Protein AF-A0A7W8PK25-F1 (afdb_monomer_lite)

Secondary structure (DSSP, 8-state):
--THHHHHHTT--EEEEEEEEEETTEEEEEEEEEEE-TT--EEETT-SEEEEEEEEEEEEETTEEEEEEEEEEEEES-TTSPP--GGGGTTTTSGGGGS-SS--

Sequence (104 aa):
MSNWIAQLFRHLTAGVYVIGVADGERRNAFTASWRTDVTGAPLPLDALAHFDCRVTGDIEAGDHRLIVGRVVDGALAGADGDPLIYAQTGNLDMSEDLYPETFS

Foldseek 3Di:
DDCVVVVVVLPFQWDKDWAWDDDPPDIDTDIFTWGDDDVSDTDGLPDQKDFDWDWDDWADDDVDIDTDTDGPDMDGNNPPDDDDDPCNVQCPPDCVVVDDPDDD

Radius of gyration: 17.45 Å; chains: 1; bounding box: 35×44×42 Å

Structure (mmCIF, N/CA/C/O backbone):
data_AF-A0A7W8PK25-F1
#
_entry.id   AF-A0A7W8PK25-F1
#
loop_
_atom_site.group_PDB
_atom_site.id
_atom_site.type_symbol
_atom_site.label_atom_id
_atom_site.label_alt_id
_atom_site.label_comp_id
_atom_site.label_asym_id
_atom_site.label_entity_id
_atom_site.label_seq_id
_atom_site.pdbx_PDB_ins_code
_atom_site.Cartn_x
_atom_site.Cartn_y
_atom_site.Cartn_z
_atom_site.occupancy
_atom_site.B_iso_or_equiv
_atom_site.auth_seq_id
_atom_site.auth_comp_id
_atom_site.auth_asym_id
_atom_site.auth_atom_id
_atom_site.pdbx_PDB_model_num
ATOM 1 N N . MET A 1 1 ? -13.185 27.648 -12.643 1.00 48.59 1 MET A N 1
ATOM 2 C CA . MET A 1 1 ? -11.774 27.372 -12.998 1.00 48.59 1 MET A CA 1
ATOM 3 C C . MET A 1 1 ? -11.667 25.918 -13.407 1.00 48.59 1 MET A C 1
ATOM 5 O O . MET A 1 1 ? -12.193 25.056 -12.722 1.00 48.59 1 MET A O 1
ATOM 9 N N . SER A 1 2 ?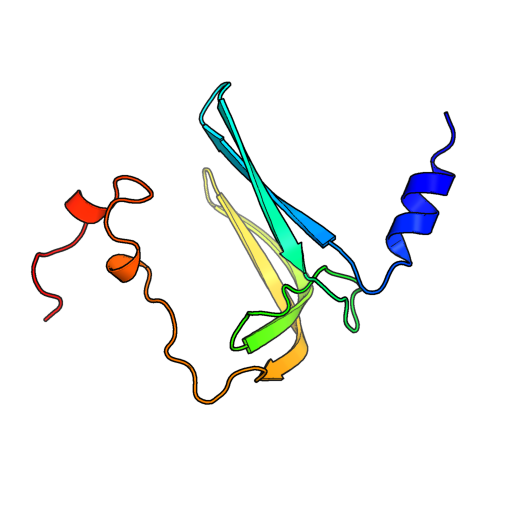 -11.159 25.684 -14.606 1.00 57.78 2 SER A N 1
ATOM 10 C CA . SER A 1 2 ? -11.453 24.522 -15.438 1.00 57.78 2 SER A CA 1
ATOM 11 C C . SER A 1 2 ? -10.794 23.222 -14.970 1.00 57.78 2 SER A C 1
ATOM 13 O O . SER A 1 2 ? -9.577 23.143 -14.833 1.00 57.78 2 SER A O 1
ATOM 15 N N . ASN A 1 3 ? -11.621 22.184 -14.838 1.00 72.12 3 ASN A N 1
ATOM 16 C CA . ASN A 1 3 ? -11.272 20.815 -14.448 1.00 72.12 3 ASN A CA 1
ATOM 17 C C . ASN A 1 3 ? -10.187 20.168 -15.342 1.00 72.12 3 ASN A C 1
ATOM 19 O O . ASN A 1 3 ? -9.622 19.153 -14.955 1.00 72.12 3 ASN A O 1
ATOM 23 N N . TRP A 1 4 ? -9.856 20.743 -16.512 1.00 82.12 4 TRP A N 1
ATOM 24 C CA . TRP A 1 4 ? -8.906 20.169 -17.481 1.00 82.12 4 TRP A CA 1
ATOM 25 C C . TRP A 1 4 ? -7.509 19.931 -16.902 1.00 82.12 4 TRP A C 1
ATOM 27 O O . TRP A 1 4 ? -6.888 18.938 -17.257 1.00 82.12 4 TRP A O 1
ATOM 37 N N . ILE A 1 5 ? -7.041 20.775 -15.975 1.00 77.56 5 ILE A N 1
ATOM 38 C CA . ILE A 1 5 ? -5.746 20.579 -15.309 1.00 77.56 5 ILE A CA 1
ATOM 39 C C . ILE A 1 5 ? -5.772 19.267 -14.515 1.00 77.56 5 ILE A C 1
ATOM 41 O O . ILE A 1 5 ? -4.901 18.421 -14.686 1.00 77.56 5 ILE A O 1
ATOM 45 N N . ALA A 1 6 ? -6.825 19.032 -13.727 1.00 73.56 6 ALA A N 1
ATOM 46 C CA . ALA A 1 6 ? -7.002 17.769 -13.013 1.00 73.56 6 ALA A CA 1
ATOM 47 C C . ALA A 1 6 ? -7.190 16.580 -13.973 1.00 73.56 6 ALA A C 1
ATOM 49 O O . ALA A 1 6 ? -6.758 15.475 -13.661 1.00 73.56 6 ALA A O 1
ATOM 50 N N . GLN A 1 7 ? -7.803 16.778 -15.148 1.00 75.75 7 GLN A N 1
ATOM 51 C CA . GLN A 1 7 ? -7.895 15.725 -16.170 1.00 75.75 7 GLN A CA 1
ATOM 52 C C . GLN A 1 7 ? -6.537 15.389 -16.795 1.00 75.75 7 GLN A C 1
ATOM 54 O O . GLN A 1 7 ? -6.256 14.215 -17.019 1.00 75.75 7 GLN A O 1
ATOM 59 N N . LEU A 1 8 ? -5.690 16.391 -17.033 1.00 79.69 8 LEU A N 1
ATOM 60 C CA . LEU A 1 8 ? -4.327 16.218 -17.530 1.00 79.69 8 LEU A CA 1
ATOM 61 C C . LEU A 1 8 ? -3.482 15.426 -16.524 1.00 79.69 8 LEU A C 1
ATOM 63 O O . LEU A 1 8 ? -2.845 14.447 -16.899 1.00 79.69 8 LEU A O 1
ATOM 67 N N . PHE A 1 9 ? -3.547 15.784 -15.237 1.00 74.06 9 PHE A N 1
ATOM 68 C CA . PHE A 1 9 ? -2.809 15.085 -14.182 1.00 74.06 9 PHE A CA 1
ATOM 69 C C . PHE A 1 9 ? -3.205 13.607 -14.027 1.00 74.06 9 PHE A C 1
ATOM 71 O O . PHE A 1 9 ? -2.360 12.806 -13.645 1.00 74.06 9 PHE A O 1
ATOM 78 N N . ARG A 1 10 ? -4.431 13.207 -14.404 1.00 73.12 10 ARG A N 1
ATOM 79 C CA . ARG A 1 10 ? -4.841 11.785 -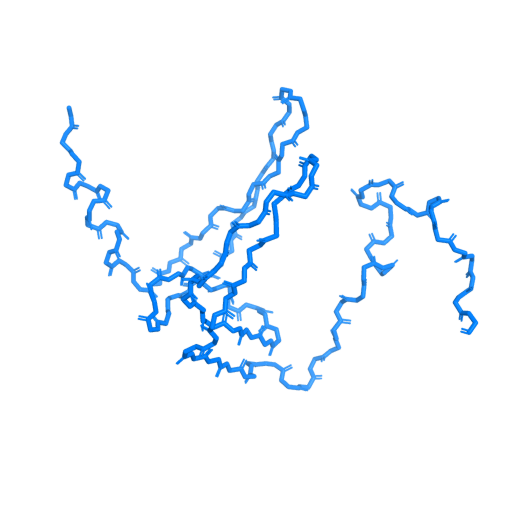14.432 1.00 73.12 10 ARG A CA 1
ATOM 80 C C . ARG A 1 10 ? -4.156 10.944 -15.515 1.00 73.12 10 ARG A C 1
ATOM 82 O O . ARG A 1 10 ? -4.304 9.730 -15.494 1.00 73.12 10 ARG A O 1
ATOM 89 N N . HIS A 1 11 ? -3.455 11.569 -16.459 1.00 81.38 11 HIS A N 1
ATOM 90 C CA . HIS A 1 11 ? -2.691 10.872 -17.498 1.00 81.38 11 HIS A CA 1
ATOM 91 C C . HIS A 1 11 ? -1.189 10.829 -17.194 1.00 81.38 11 HIS A C 1
AT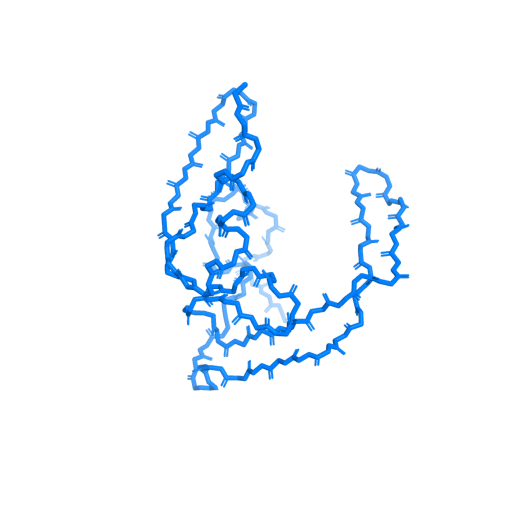OM 93 O O . HIS A 1 11 ? -0.432 10.260 -17.979 1.00 81.38 11 HIS A O 1
ATOM 99 N N . LEU A 1 12 ? -0.734 11.427 -16.084 1.00 86.00 12 LEU A N 1
ATOM 100 C CA . LEU A 1 12 ? 0.641 11.229 -15.642 1.00 86.00 12 LEU A CA 1
ATOM 101 C C . LEU A 1 12 ? 0.791 9.803 -15.128 1.00 86.00 12 LEU A C 1
ATOM 103 O O . LEU A 1 12 ? 0.104 9.396 -14.196 1.00 86.00 12 LEU A O 1
ATOM 107 N N . THR A 1 13 ? 1.711 9.065 -15.736 1.00 91.62 13 THR A N 1
ATOM 108 C CA . THR A 1 13 ? 1.997 7.673 -15.380 1.00 91.62 13 THR A CA 1
ATOM 109 C C . THR A 1 13 ? 3.147 7.542 -14.387 1.00 91.62 13 THR A C 1
ATOM 111 O O . THR A 1 13 ? 3.493 6.428 -14.009 1.00 91.62 13 THR A O 1
ATOM 114 N N . ALA A 1 14 ? 3.780 8.653 -14.002 1.00 92.88 14 ALA A N 1
ATOM 115 C CA . ALA A 1 14 ? 4.833 8.716 -12.997 1.00 92.88 14 ALA A CA 1
ATOM 116 C C . ALA A 1 14 ? 5.014 10.140 -12.460 1.00 92.88 14 ALA A C 1
ATOM 118 O O . ALA A 1 14 ? 4.631 11.117 -13.110 1.00 92.88 14 ALA A O 1
ATOM 119 N N . GLY A 1 15 ? 5.639 10.258 -11.290 1.00 92.19 15 GLY A N 1
ATOM 120 C CA . GLY A 1 15 ? 6.025 11.543 -10.720 1.00 92.19 15 GLY A CA 1
ATOM 121 C C . GLY A 1 15 ? 6.265 11.476 -9.220 1.00 92.19 15 GLY A C 1
ATOM 122 O O . GLY A 1 15 ? 6.782 10.489 -8.698 1.00 92.19 15 GLY A O 1
ATOM 123 N N . VAL A 1 16 ? 5.855 12.539 -8.528 1.00 91.56 16 VAL A N 1
ATOM 124 C CA . VAL A 1 16 ? 5.872 12.635 -7.065 1.00 91.56 16 VAL A CA 1
ATOM 125 C C . VAL A 1 16 ? 4.441 12.591 -6.534 1.00 91.56 16 VAL A C 1
ATOM 127 O O . VAL A 1 16 ? 3.571 13.301 -7.038 1.00 91.56 16 VAL A O 1
ATOM 130 N N . TYR A 1 17 ? 4.199 11.734 -5.545 1.00 90.19 17 TYR A N 1
ATOM 131 C CA . TYR A 1 17 ? 2.927 11.574 -4.854 1.00 90.19 17 TYR A CA 1
ATOM 132 C C . TYR A 1 17 ? 3.074 12.123 -3.441 1.00 90.19 17 TYR A C 1
ATOM 134 O O . TYR A 1 17 ? 4.099 11.906 -2.795 1.00 90.19 17 TYR A O 1
ATOM 142 N N . VAL A 1 18 ? 2.063 12.842 -2.959 1.00 92.88 18 VAL A N 1
ATOM 143 C CA . VAL A 1 18 ? 2.042 13.373 -1.593 1.00 92.88 18 VAL A CA 1
ATOM 144 C C . VAL A 1 18 ? 1.235 12.415 -0.729 1.00 92.88 18 VAL A C 1
ATOM 146 O O . VAL A 1 18 ? 0.031 12.266 -0.929 1.00 92.88 18 VAL A O 1
ATOM 149 N N . ILE A 1 19 ? 1.897 11.768 0.227 1.00 92.44 19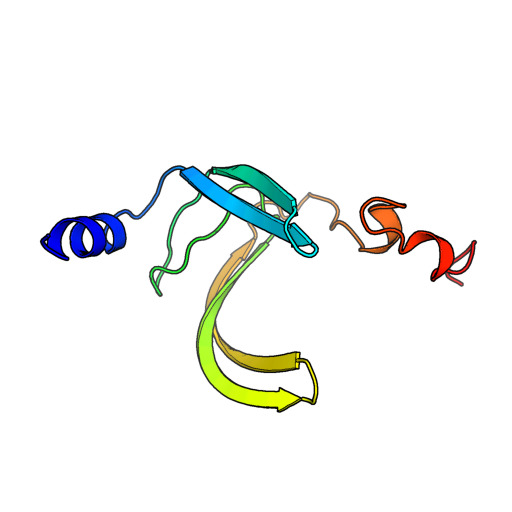 ILE A N 1
ATOM 150 C CA . ILE A 1 19 ? 1.269 10.862 1.188 1.00 92.44 19 ILE A CA 1
ATOM 151 C C . ILE A 1 19 ? 1.087 11.635 2.490 1.00 92.44 19 ILE A C 1
ATOM 153 O O . ILE A 1 19 ? 2.058 12.096 3.091 1.00 92.44 19 ILE A O 1
ATOM 157 N N . GLY A 1 20 ? -0.170 11.826 2.882 1.00 94.06 20 GLY A N 1
ATOM 158 C CA . GLY A 1 20 ? -0.552 12.632 4.036 1.00 94.06 20 GLY A CA 1
ATOM 159 C C . GLY A 1 20 ? -1.096 11.803 5.193 1.00 94.06 20 GLY A C 1
ATOM 160 O O . GLY A 1 20 ? -1.654 10.728 4.993 1.00 94.06 20 GLY A O 1
ATOM 161 N N . VAL A 1 21 ? -0.988 12.361 6.393 1.00 93.44 21 VAL A N 1
ATOM 162 C CA . VAL A 1 21 ? -1.648 11.887 7.614 1.00 93.44 21 VAL A CA 1
ATOM 163 C C . VAL A 1 21 ? -2.316 13.073 8.305 1.00 93.44 21 VAL A C 1
ATOM 165 O O . VAL A 1 21 ? -1.815 14.203 8.246 1.00 93.44 21 VAL A O 1
ATOM 168 N N . ALA A 1 22 ? -3.464 12.831 8.932 1.00 94.00 22 ALA A N 1
ATOM 169 C CA . ALA A 1 22 ? -4.203 13.842 9.671 1.00 94.00 22 ALA A CA 1
ATOM 170 C C . ALA A 1 22 ? -4.666 13.301 11.026 1.00 94.00 22 ALA A C 1
ATOM 172 O O . ALA A 1 22 ? -5.120 12.165 11.104 1.00 94.00 22 ALA A O 1
ATOM 173 N N . ASP A 1 23 ? -4.574 14.146 12.051 1.00 91.62 23 ASP A N 1
ATOM 174 C CA . ASP A 1 23 ? -5.075 13.901 13.405 1.00 91.62 23 ASP A CA 1
ATOM 175 C C . ASP A 1 23 ? -5.718 15.196 13.926 1.00 91.62 23 ASP A C 1
ATOM 177 O O . ASP A 1 23 ? -5.036 16.202 14.156 1.00 91.62 23 ASP A O 1
ATOM 181 N N . GLY A 1 24 ? -7.052 15.216 13.993 1.00 93.19 24 GLY A N 1
ATOM 182 C CA . GLY A 1 24 ? -7.829 16.440 14.199 1.00 93.19 24 GLY A CA 1
ATOM 183 C C . GLY A 1 24 ? -7.476 17.531 13.176 1.00 93.19 24 GLY A C 1
ATOM 184 O O . GLY A 1 24 ? -7.599 17.336 11.965 1.00 93.19 24 GLY A O 1
ATOM 185 N N . GLU A 1 25 ? -7.013 18.684 13.668 1.00 96.06 25 GLU A N 1
ATOM 186 C CA . GLU A 1 25 ? -6.570 19.821 12.843 1.00 96.06 25 GLU A CA 1
ATOM 187 C C . GLU A 1 25 ? -5.128 19.676 12.318 1.00 96.06 25 GLU A C 1
ATOM 189 O O . GLU A 1 25 ? -4.707 20.405 11.415 1.00 96.06 25 GLU A O 1
ATOM 194 N N . ARG A 1 26 ? -4.335 18.746 12.866 1.00 94.56 26 ARG A N 1
ATOM 195 C CA . ARG A 1 26 ? -2.935 18.561 12.474 1.00 94.56 26 ARG A CA 1
ATOM 196 C C . ARG A 1 26 ? -2.858 17.791 11.158 1.00 94.56 26 ARG A C 1
ATOM 198 O O . ARG A 1 26 ? -3.486 16.747 11.005 1.00 94.56 26 ARG A O 1
ATOM 205 N N . ARG A 1 27 ? -2.033 18.271 10.221 1.00 96.50 27 ARG A N 1
ATOM 206 C CA . ARG A 1 27 ? -1.734 17.586 8.953 1.00 96.50 27 ARG A CA 1
ATOM 207 C C . ARG A 1 27 ? -0.232 17.532 8.719 1.00 96.50 27 ARG A C 1
ATOM 209 O O . ARG A 1 27 ? 0.427 18.565 8.769 1.00 96.50 27 ARG A O 1
ATOM 216 N N . ASN A 1 28 ? 0.285 16.343 8.427 1.00 95.06 28 ASN A N 1
ATOM 217 C CA . ASN A 1 28 ? 1.659 16.136 7.968 1.00 95.06 28 ASN A CA 1
ATOM 218 C C . ASN A 1 28 ? 1.627 15.419 6.617 1.00 95.06 28 ASN A C 1
ATOM 220 O O . ASN A 1 28 ? 0.651 14.742 6.292 1.00 95.06 28 ASN A O 1
ATOM 224 N N . ALA A 1 29 ? 2.694 15.547 5.835 1.00 96.38 29 ALA A N 1
ATOM 225 C CA . ALA A 1 29 ? 2.842 14.801 4.597 1.00 96.38 29 ALA A CA 1
ATOM 226 C C . ALA A 1 29 ? 4.313 14.591 4.249 1.00 96.38 29 ALA A C 1
ATOM 228 O O . ALA A 1 29 ? 5.175 15.369 4.658 1.00 96.38 29 ALA A O 1
ATOM 229 N N . PHE A 1 30 ? 4.572 13.569 3.445 1.00 94.44 30 PHE A N 1
ATOM 230 C CA . PHE A 1 30 ? 5.848 13.363 2.778 1.00 94.44 30 PHE A CA 1
ATOM 231 C C . PHE A 1 30 ? 5.616 13.092 1.294 1.00 94.44 30 PHE A C 1
ATOM 233 O O .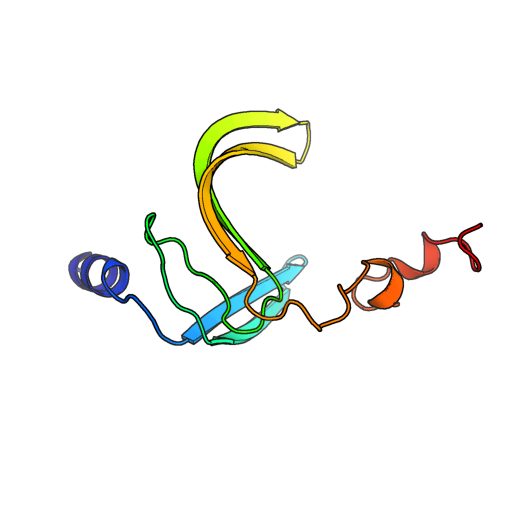 PHE A 1 30 ? 4.498 12.818 0.849 1.00 94.44 30 PHE A O 1
ATOM 240 N N . THR A 1 31 ? 6.680 13.204 0.513 1.00 95.38 31 THR A N 1
ATOM 241 C CA . THR A 1 31 ? 6.661 12.915 -0.917 1.00 95.38 31 THR A CA 1
ATOM 242 C C . THR A 1 31 ? 7.293 11.565 -1.197 1.00 95.38 31 THR A C 1
ATOM 244 O O . THR A 1 31 ? 8.380 11.291 -0.694 1.00 95.38 31 THR A O 1
ATOM 247 N N . ALA A 1 32 ? 6.656 10.773 -2.053 1.00 93.75 32 ALA A N 1
ATOM 248 C CA . ALA A 1 32 ? 7.179 9.510 -2.554 1.00 93.75 32 ALA A CA 1
ATOM 249 C C . ALA A 1 32 ? 7.189 9.510 -4.085 1.00 93.75 32 ALA A C 1
ATOM 251 O O . ALA A 1 32 ? 6.267 10.029 -4.722 1.00 93.75 32 ALA A O 1
ATOM 252 N N . SER A 1 33 ? 8.221 8.920 -4.684 1.00 95.75 33 SER A N 1
ATOM 253 C CA . SER A 1 33 ? 8.228 8.655 -6.124 1.00 95.75 33 SER A CA 1
ATOM 254 C C . SER A 1 33 ? 7.175 7.597 -6.448 1.00 95.75 33 SER A C 1
ATOM 256 O O . SER A 1 33 ? 7.045 6.606 -5.726 1.00 95.75 33 SER A O 1
ATOM 258 N N . TRP A 1 34 ? 6.427 7.789 -7.532 1.00 95.00 34 TRP A N 1
ATOM 259 C CA . TRP A 1 34 ? 5.352 6.875 -7.918 1.00 95.00 34 TRP A CA 1
ATOM 260 C C . TRP A 1 34 ? 5.272 6.661 -9.427 1.00 95.00 34 TRP A C 1
ATOM 262 O O . TRP A 1 34 ? 5.764 7.477 -10.212 1.00 95.00 34 TRP A O 1
ATOM 272 N N . ARG A 1 35 ? 4.596 5.576 -9.814 1.00 94.19 35 ARG A N 1
ATOM 273 C CA . ARG A 1 35 ? 4.142 5.282 -11.181 1.00 94.19 35 ARG A CA 1
ATOM 274 C C . ARG A 1 35 ? 2.716 4.736 -11.191 1.00 94.19 35 ARG A C 1
ATOM 276 O O . ARG A 1 35 ? 2.198 4.390 -10.141 1.00 94.19 35 ARG A O 1
ATOM 283 N N . THR A 1 36 ? 2.091 4.620 -12.353 1.00 93.62 36 THR A N 1
ATOM 284 C CA . THR A 1 36 ? 0.848 3.855 -12.534 1.00 93.62 36 THR A CA 1
ATOM 285 C C . THR A 1 36 ? 1.116 2.484 -13.139 1.00 93.62 36 THR A C 1
ATOM 287 O O . THR A 1 36 ? 2.162 2.272 -13.759 1.00 93.62 36 THR A O 1
ATOM 290 N N . ASP A 1 37 ? 0.117 1.606 -13.047 1.00 92.31 37 ASP A N 1
ATOM 291 C CA . ASP A 1 37 ? -0.021 0.442 -13.928 1.00 92.31 37 ASP A CA 1
ATOM 292 C C . ASP A 1 37 ? -1.403 0.413 -14.616 1.00 92.31 37 ASP A C 1
ATOM 294 O O . ASP A 1 37 ? -1.970 1.473 -14.906 1.00 92.31 37 ASP A O 1
ATOM 298 N N . VAL A 1 38 ? -1.944 -0.775 -14.896 1.00 95.00 38 VAL A N 1
ATOM 299 C CA . VAL A 1 38 ? -3.181 -1.037 -15.652 1.00 95.00 38 VAL A CA 1
ATOM 300 C C . VAL A 1 38 ? -4.396 -0.188 -15.244 1.00 95.00 38 VAL A C 1
ATOM 302 O O . VAL A 1 38 ? -5.195 0.180 -16.112 1.00 95.00 38 VAL A O 1
ATOM 305 N N . THR A 1 39 ? -4.612 0.104 -13.960 1.00 93.88 39 THR A N 1
ATOM 306 C CA . THR A 1 39 ? -5.790 0.867 -13.501 1.00 93.88 39 THR A CA 1
ATOM 307 C C . THR A 1 39 ? -5.579 2.376 -13.473 1.00 93.88 39 THR A C 1
ATOM 309 O O . THR A 1 39 ? -6.557 3.117 -13.354 1.00 93.88 39 THR A O 1
ATOM 312 N N . GLY A 1 40 ? -4.333 2.845 -13.578 1.00 91.69 40 GLY A N 1
ATOM 313 C CA . GLY A 1 40 ? -3.987 4.246 -13.343 1.00 91.69 40 GLY A CA 1
ATOM 314 C C . GLY A 1 40 ? -3.895 4.637 -11.861 1.00 91.69 40 GLY A C 1
ATOM 315 O O . GLY A 1 40 ? -3.681 5.813 -11.567 1.00 91.69 40 GLY A O 1
ATOM 316 N N . ALA A 1 41 ? -4.059 3.697 -10.922 1.00 91.69 41 ALA A N 1
ATOM 317 C CA . ALA A 1 41 ? -3.828 3.961 -9.505 1.00 91.69 41 ALA A CA 1
ATOM 318 C C . ALA A 1 41 ? -2.338 4.258 -9.231 1.00 91.69 41 ALA A C 1
ATOM 320 O O . ALA A 1 41 ? -1.468 3.677 -9.886 1.00 91.69 41 ALA A O 1
ATOM 321 N N . PRO A 1 42 ? -2.022 5.158 -8.281 1.00 92.00 42 PRO A N 1
ATOM 322 C CA . PRO A 1 42 ? -0.645 5.486 -7.952 1.00 92.00 42 PRO A CA 1
ATOM 323 C C . PRO A 1 42 ? 0.033 4.362 -7.160 1.00 92.00 42 PRO A C 1
ATOM 325 O O . PRO A 1 42 ? -0.473 3.916 -6.133 1.00 92.00 42 PRO A O 1
ATOM 328 N N . LEU A 1 43 ? 1.213 3.951 -7.617 1.00 93.25 43 LEU A N 1
ATOM 329 C CA . LEU A 1 43 ? 2.046 2.903 -7.036 1.00 93.25 43 LEU A CA 1
ATOM 330 C C . LEU A 1 43 ? 3.377 3.501 -6.558 1.00 93.25 43 LEU 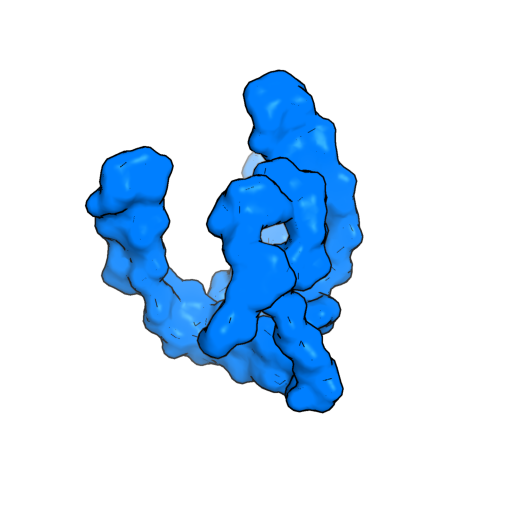A C 1
ATOM 332 O O . LEU A 1 43 ? 4.152 3.979 -7.397 1.00 93.25 43 LEU A O 1
ATOM 336 N N . PRO A 1 44 ? 3.672 3.489 -5.245 1.00 92.75 44 PRO A N 1
ATOM 337 C CA . PRO A 1 44 ? 4.979 3.884 -4.721 1.00 92.75 44 PRO A CA 1
ATOM 338 C C . PRO A 1 44 ? 6.098 2.997 -5.282 1.00 92.75 44 PRO A C 1
ATOM 340 O O . PRO A 1 44 ? 5.946 1.778 -5.346 1.00 92.75 44 PRO A O 1
ATOM 343 N N . LEU A 1 45 ? 7.225 3.597 -5.679 1.00 92.75 45 LEU A N 1
ATOM 344 C CA . LEU A 1 45 ? 8.321 2.851 -6.318 1.00 92.75 45 LEU A CA 1
ATOM 345 C C . LEU A 1 45 ? 9.120 1.966 -5.351 1.00 92.75 45 LEU A C 1
ATOM 347 O O . LEU A 1 45 ? 9.675 0.964 -5.788 1.00 92.75 45 LEU A O 1
ATOM 351 N N . ASP A 1 46 ? 9.148 2.308 -4.062 1.00 89.94 46 ASP A N 1
ATOM 352 C CA . ASP A 1 46 ? 9.980 1.631 -3.053 1.00 89.94 46 ASP A CA 1
ATOM 353 C C . ASP A 1 46 ? 9.272 0.444 -2.365 1.00 89.94 46 ASP A C 1
ATOM 355 O O . ASP A 1 46 ? 9.778 -0.121 -1.397 1.00 89.94 46 ASP A O 1
ATOM 359 N N . ALA A 1 47 ? 8.081 0.058 -2.834 1.00 92.56 47 ALA A N 1
ATOM 360 C CA . ALA A 1 47 ? 7.362 -1.096 -2.302 1.00 92.56 47 ALA A CA 1
ATOM 361 C C . ALA A 1 47 ? 8.004 -2.417 -2.766 1.00 92.56 47 ALA A C 1
ATOM 363 O O . ALA A 1 47 ? 8.282 -2.589 -3.950 1.00 92.56 47 ALA A O 1
ATOM 364 N N . LEU A 1 48 ? 8.161 -3.394 -1.862 1.00 95.62 48 LEU A N 1
ATOM 365 C CA . LEU A 1 48 ? 8.697 -4.723 -2.210 1.00 95.62 48 LEU A CA 1
ATOM 366 C C . LEU A 1 48 ? 7.805 -5.474 -3.208 1.00 95.62 48 LEU A C 1
ATOM 368 O O . LEU A 1 48 ? 8.291 -6.193 -4.082 1.00 95.62 48 LEU A O 1
ATOM 372 N N . ALA A 1 49 ? 6.492 -5.292 -3.085 1.00 95.25 49 ALA A N 1
ATOM 373 C CA . ALA A 1 49 ? 5.478 -5.872 -3.949 1.00 95.25 49 ALA A CA 1
ATOM 374 C C . ALA A 1 49 ? 4.235 -4.976 -3.987 1.00 95.25 49 ALA A C 1
ATOM 376 O O . ALA A 1 49 ? 3.996 -4.195 -3.065 1.00 95.25 49 ALA A O 1
ATOM 377 N N . HIS A 1 50 ? 3.422 -5.109 -5.033 1.00 95.19 50 HIS A N 1
ATOM 378 C CA . HIS A 1 50 ? 2.122 -4.443 -5.113 1.00 95.19 50 HIS A CA 1
ATOM 379 C C . HIS A 1 50 ? 1.106 -5.276 -5.896 1.00 95.19 50 HIS A C 1
ATOM 381 O O . HIS A 1 50 ? 1.467 -6.099 -6.739 1.00 95.19 50 HIS A O 1
ATOM 387 N N . PHE A 1 51 ? -0.171 -4.989 -5.648 1.00 96.88 51 PHE A N 1
ATOM 388 C CA . PHE A 1 51 ? -1.282 -5.413 -6.488 1.00 96.88 51 PHE A CA 1
ATOM 389 C C . PHE A 1 51 ? -1.964 -4.187 -7.075 1.00 96.88 51 PHE A C 1
ATOM 391 O O . PHE A 1 51 ? -2.264 -3.236 -6.353 1.00 96.88 51 PHE A O 1
ATOM 398 N N . ASP A 1 52 ? -2.250 -4.244 -8.369 1.00 97.00 52 ASP A N 1
ATOM 399 C CA . ASP A 1 52 ? -3.149 -3.313 -9.021 1.00 97.00 52 ASP A CA 1
ATOM 400 C C . ASP A 1 52 ? -4.542 -3.944 -9.132 1.00 97.00 52 ASP A C 1
ATOM 402 O O . ASP A 1 52 ? -4.712 -5.062 -9.630 1.00 97.00 52 ASP A O 1
ATOM 406 N N . CYS A 1 53 ? -5.555 -3.242 -8.632 1.00 97.56 53 CYS A N 1
ATOM 407 C CA . CYS A 1 53 ? -6.860 -3.819 -8.335 1.00 97.56 53 CYS A CA 1
ATOM 408 C C . CYS A 1 53 ? -8.002 -2.984 -8.911 1.00 97.56 53 CYS A C 1
ATOM 410 O O . CYS A 1 53 ? -8.053 -1.766 -8.764 1.00 97.56 53 CYS A O 1
ATOM 412 N N . ARG A 1 54 ? -9.009 -3.660 -9.476 1.00 97.62 54 ARG A N 1
ATOM 413 C CA . ARG A 1 54 ? -10.323 -3.052 -9.737 1.00 97.62 54 ARG A CA 1
ATOM 414 C C . ARG A 1 54 ? -11.264 -3.369 -8.582 1.00 97.62 54 ARG A C 1
ATOM 416 O O . ARG A 1 54 ? -11.446 -4.541 -8.259 1.00 97.62 54 ARG A O 1
ATOM 423 N N . VAL A 1 55 ? -11.877 -2.345 -7.991 1.00 97.81 55 VAL A N 1
ATOM 424 C CA . VAL A 1 55 ? -12.858 -2.515 -6.909 1.00 97.81 55 VAL A CA 1
ATOM 425 C C . VAL A 1 55 ? -14.056 -3.321 -7.414 1.00 97.81 55 VAL A C 1
ATOM 427 O O . VAL A 1 55 ? -14.645 -2.999 -8.446 1.00 97.81 55 VAL A O 1
ATOM 430 N N . THR A 1 56 ? -14.407 -4.375 -6.686 1.00 98.38 56 THR A N 1
ATOM 431 C CA . THR A 1 56 ? -15.563 -5.242 -6.952 1.00 98.38 56 THR A CA 1
ATOM 432 C C . THR A 1 56 ? -16.566 -5.258 -5.807 1.00 98.38 56 THR A C 1
ATOM 434 O O . THR A 1 56 ? -17.684 -5.723 -6.002 1.00 98.38 56 THR A O 1
ATOM 437 N N . GLY A 1 57 ? -16.183 -4.775 -4.625 1.00 98.25 57 GLY A N 1
ATOM 438 C CA . GLY A 1 57 ? -17.052 -4.724 -3.458 1.00 98.25 57 GLY A CA 1
ATOM 439 C C . GLY A 1 57 ? -16.688 -3.578 -2.528 1.00 98.25 57 GLY A C 1
ATOM 440 O O . GLY A 1 57 ? -15.525 -3.191 -2.422 1.00 98.25 57 GLY A O 1
ATOM 441 N N . ASP A 1 58 ? -17.712 -3.062 -1.867 1.00 98.38 58 ASP A N 1
ATOM 442 C CA . ASP A 1 58 ? -17.643 -1.971 -0.911 1.00 98.38 58 ASP A CA 1
ATOM 443 C C . ASP A 1 58 ? -18.641 -2.255 0.210 1.00 98.38 58 ASP A C 1
ATOM 445 O O . ASP A 1 58 ? -19.851 -2.269 -0.022 1.00 98.38 58 ASP A O 1
ATOM 449 N N . ILE A 1 59 ? -18.121 -2.586 1.388 1.00 98.50 59 ILE A N 1
ATOM 450 C CA . ILE A 1 59 ? -18.905 -3.126 2.496 1.00 98.50 59 ILE A CA 1
ATOM 451 C C . ILE A 1 59 ? -18.704 -2.228 3.717 1.00 98.50 59 ILE A C 1
ATOM 453 O O . ILE A 1 59 ? -17.572 -1.952 4.119 1.00 98.50 59 ILE A O 1
ATOM 457 N N . GLU A 1 60 ? -19.808 -1.786 4.316 1.00 98.19 60 GLU A N 1
ATOM 458 C CA . GLU A 1 60 ? -19.798 -1.057 5.584 1.00 98.19 60 GLU A CA 1
ATOM 459 C C . GLU A 1 60 ? -19.376 -1.989 6.730 1.00 98.19 60 GLU A C 1
ATOM 461 O O . GLU A 1 60 ? -19.910 -3.090 6.875 1.00 98.19 60 GLU A O 1
ATOM 466 N N . ALA A 1 61 ? -18.405 -1.553 7.532 1.00 97.81 61 ALA A N 1
ATOM 467 C CA . ALA A 1 61 ? -17.821 -2.318 8.629 1.00 97.81 61 ALA A CA 1
ATOM 468 C C . ALA A 1 61 ? -17.670 -1.429 9.877 1.00 97.81 61 ALA A C 1
ATOM 470 O O . ALA A 1 61 ? -16.584 -1.294 10.438 1.00 97.81 61 ALA A O 1
ATOM 471 N N . GLY A 1 62 ? -18.771 -0.795 10.294 1.00 96.94 62 GLY A N 1
ATOM 472 C CA . GLY A 1 62 ? -18.787 0.134 11.424 1.00 96.94 62 GLY A CA 1
ATOM 473 C C . GLY A 1 62 ? -18.137 1.471 11.070 1.00 96.94 62 GLY A C 1
ATOM 474 O O . GLY A 1 62 ? -18.588 2.161 10.161 1.00 96.94 62 GLY A O 1
ATOM 475 N N . ASP A 1 63 ? -17.080 1.837 11.790 1.00 97.19 63 ASP A N 1
ATOM 476 C CA . ASP A 1 63 ? -16.279 3.043 11.541 1.00 97.19 63 ASP A CA 1
ATOM 477 C C . ASP A 1 63 ? -15.278 2.888 10.380 1.00 97.19 63 ASP A C 1
ATOM 479 O O . ASP A 1 63 ? -14.630 3.855 9.981 1.00 97.19 63 ASP A O 1
ATOM 483 N N . HIS A 1 64 ? -15.191 1.692 9.795 1.00 96.94 64 HIS A N 1
ATOM 484 C CA . HIS A 1 64 ? -14.360 1.387 8.637 1.00 96.94 64 HIS A CA 1
ATOM 485 C C . HIS A 1 64 ? -15.197 0.905 7.447 1.00 96.94 64 HIS A C 1
ATOM 487 O O . HIS A 1 64 ? -16.368 0.531 7.555 1.00 96.94 64 HIS A O 1
ATOM 493 N N . ARG A 1 65 ? -14.561 0.878 6.274 1.00 97.38 65 ARG A N 1
ATOM 494 C CA . ARG A 1 65 ? -15.096 0.243 5.066 1.00 97.38 65 ARG A CA 1
ATOM 495 C C . ARG A 1 65 ? -14.161 -0.855 4.591 1.00 97.38 65 ARG A C 1
ATOM 497 O O . ARG A 1 65 ? -12.959 -0.632 4.465 1.00 97.38 65 ARG A O 1
ATOM 504 N N . LEU A 1 66 ? -14.723 -2.014 4.264 1.00 97.94 66 LEU A N 1
ATOM 505 C CA . LEU A 1 66 ? -14.000 -3.113 3.636 1.00 97.94 66 LEU A CA 1
ATOM 506 C C . LEU A 1 66 ? -14.141 -3.008 2.113 1.00 97.94 66 LEU A C 1
ATOM 508 O O . LEU A 1 66 ? -15.225 -3.202 1.558 1.00 97.94 66 LEU A O 1
ATOM 512 N N . ILE A 1 67 ? -13.031 -2.718 1.435 1.00 98.06 67 ILE A N 1
ATOM 513 C CA . ILE A 1 67 ? -12.962 -2.648 -0.027 1.00 98.06 67 ILE A CA 1
ATOM 514 C C . ILE A 1 67 ? -12.428 -3.973 -0.569 1.00 98.06 67 ILE A C 1
ATOM 516 O O . ILE A 1 67 ? -11.320 -4.388 -0.237 1.00 98.06 67 ILE A O 1
ATOM 520 N N . VAL A 1 68 ? -13.201 -4.628 -1.436 1.00 98.31 68 VAL A N 1
ATOM 521 C CA . VAL A 1 68 ? -12.790 -5.868 -2.107 1.00 98.31 68 VAL A CA 1
ATOM 522 C C . VAL A 1 68 ? -12.297 -5.526 -3.506 1.00 98.31 68 VAL A C 1
ATOM 524 O O . VAL A 1 68 ? -13.050 -4.985 -4.317 1.00 98.31 68 VAL A O 1
ATOM 527 N N . GLY A 1 69 ? -11.035 -5.840 -3.791 1.00 97.88 69 GLY A N 1
ATOM 528 C CA . GLY A 1 69 ? -10.402 -5.615 -5.087 1.00 97.88 69 GLY A CA 1
ATOM 529 C C . GLY A 1 69 ? -10.128 -6.921 -5.826 1.00 97.88 69 GLY A C 1
ATOM 530 O O . GLY A 1 69 ? -9.554 -7.850 -5.264 1.00 97.88 69 GLY A O 1
ATOM 531 N N . ARG A 1 70 ? -10.488 -6.982 -7.110 1.00 98.38 70 ARG A N 1
ATOM 532 C CA . ARG A 1 70 ? -9.981 -8.011 -8.023 1.00 98.38 70 ARG A CA 1
ATOM 533 C C . ARG A 1 70 ? -8.627 -7.563 -8.554 1.00 98.38 70 ARG A C 1
ATOM 535 O O . ARG A 1 70 ? -8.564 -6.541 -9.241 1.00 98.38 70 ARG A O 1
ATOM 542 N N . VAL A 1 71 ? -7.596 -8.361 -8.292 1.00 98.12 71 VAL A N 1
ATOM 543 C CA . VAL A 1 71 ? -6.250 -8.169 -8.846 1.00 98.12 71 VAL A CA 1
ATOM 544 C C . VAL A 1 71 ? -6.314 -8.265 -10.370 1.00 98.12 71 VAL A C 1
ATOM 546 O O . VAL A 1 71 ? -6.888 -9.207 -10.920 1.00 98.12 71 VAL A O 1
ATOM 549 N N . VAL A 1 72 ? -5.783 -7.253 -11.049 1.00 98.31 72 VAL A N 1
ATOM 550 C CA . VAL A 1 72 ? -5.710 -7.168 -12.516 1.00 98.31 72 VAL A CA 1
ATOM 551 C C . VAL A 1 72 ? -4.278 -7.026 -13.016 1.00 98.31 72 VAL A C 1
ATOM 553 O O . VAL A 1 72 ? -4.048 -7.289 -14.192 1.00 98.31 72 VAL A O 1
ATOM 556 N N . ASP A 1 73 ? -3.353 -6.651 -12.133 1.00 97.56 73 ASP A N 1
ATOM 557 C CA . ASP A 1 73 ? -1.909 -6.698 -12.340 1.00 97.56 73 ASP A CA 1
ATOM 558 C C . ASP A 1 73 ? -1.183 -6.743 -10.981 1.00 97.56 73 ASP A C 1
ATOM 560 O O . ASP A 1 73 ? -1.802 -6.566 -9.927 1.00 97.56 73 ASP A O 1
ATOM 564 N N . GLY A 1 74 ? 0.120 -6.993 -10.984 1.00 95.56 74 GLY A N 1
ATOM 565 C CA . GLY A 1 74 ? 0.959 -6.930 -9.795 1.00 95.56 74 GLY A CA 1
ATOM 566 C C . GLY A 1 74 ? 2.391 -7.347 -10.086 1.00 95.56 74 GLY A C 1
ATOM 567 O O . GLY A 1 74 ? 2.661 -8.100 -11.021 1.00 95.56 74 GLY A O 1
ATOM 568 N N . ALA A 1 75 ? 3.323 -6.883 -9.259 1.00 94.75 75 ALA A N 1
ATOM 569 C CA . ALA A 1 75 ? 4.728 -7.235 -9.409 1.00 94.75 75 ALA A CA 1
ATOM 570 C C . ALA A 1 75 ? 5.436 -7.389 -8.064 1.00 94.75 75 ALA A C 1
ATOM 572 O O . ALA A 1 75 ? 5.081 -6.745 -7.074 1.00 94.75 75 ALA A O 1
ATOM 573 N N . LEU A 1 76 ? 6.492 -8.202 -8.080 1.00 94.75 76 LEU A N 1
ATOM 574 C CA . LEU A 1 76 ? 7.535 -8.233 -7.060 1.00 94.75 76 LEU A CA 1
ATOM 575 C C . LEU A 1 76 ? 8.659 -7.302 -7.530 1.00 94.75 76 LEU A C 1
ATOM 577 O O . LEU A 1 76 ? 9.339 -7.607 -8.507 1.00 94.75 76 LEU A O 1
ATOM 581 N N . ALA A 1 77 ? 8.817 -6.152 -6.878 1.00 88.44 77 ALA A N 1
ATOM 582 C CA . ALA A 1 77 ? 9.825 -5.148 -7.229 1.00 88.44 77 ALA A CA 1
ATOM 583 C C . ALA A 1 77 ? 11.089 -5.243 -6.355 1.00 88.44 77 ALA A C 1
ATOM 585 O O . ALA A 1 77 ? 12.166 -4.856 -6.799 1.00 88.44 77 ALA A O 1
ATOM 586 N N . GLY A 1 78 ? 10.973 -5.807 -5.149 1.00 88.00 78 GLY A N 1
ATOM 587 C CA . GLY A 1 78 ? 12.072 -6.023 -4.207 1.00 88.00 78 GLY A CA 1
ATOM 588 C C . GLY A 1 78 ? 11.960 -7.388 -3.540 1.00 88.00 78 GLY A C 1
ATOM 589 O O . GLY A 1 78 ? 11.746 -7.467 -2.337 1.00 88.00 78 GLY A O 1
ATOM 590 N N . ALA A 1 79 ? 12.060 -8.465 -4.324 1.00 82.88 79 ALA A N 1
ATOM 591 C CA . ALA A 1 79 ? 11.866 -9.836 -3.832 1.00 82.88 79 ALA A CA 1
ATOM 592 C C . ALA A 1 79 ? 12.846 -10.244 -2.713 1.00 82.88 79 ALA A C 1
ATOM 594 O O . ALA A 1 79 ? 12.528 -11.135 -1.931 1.00 82.88 79 ALA A O 1
ATOM 595 N N . ASP A 1 80 ? 13.998 -9.575 -2.632 1.00 91.88 80 ASP A N 1
ATOM 596 C CA . ASP A 1 80 ? 15.043 -9.837 -1.639 1.00 91.88 80 ASP A CA 1
ATOM 597 C C . ASP A 1 80 ? 14.936 -8.947 -0.385 1.00 91.88 80 ASP A C 1
ATOM 599 O O . ASP A 1 80 ? 15.779 -9.039 0.504 1.00 91.88 80 ASP A O 1
ATOM 603 N N . GLY A 1 81 ? 13.955 -8.039 -0.319 1.00 92.06 81 GLY A N 1
ATOM 604 C CA . GLY A 1 81 ? 13.770 -7.160 0.835 1.00 92.06 81 GLY A CA 1
ATOM 605 C C . GLY A 1 81 ? 12.954 -7.808 1.953 1.00 92.06 81 GLY A C 1
ATOM 606 O O . GLY A 1 81 ? 12.069 -8.626 1.702 1.00 92.06 81 GLY A O 1
ATOM 607 N N . ASP A 1 82 ? 13.212 -7.387 3.191 1.00 94.06 82 ASP A N 1
ATOM 608 C CA . ASP A 1 82 ? 12.431 -7.816 4.351 1.00 94.06 82 ASP A CA 1
ATOM 609 C C . ASP A 1 82 ? 11.134 -6.996 4.465 1.00 94.06 82 ASP A C 1
ATOM 611 O O . ASP A 1 82 ? 11.185 -5.759 4.462 1.00 94.06 82 ASP A O 1
ATOM 615 N N . PRO A 1 83 ? 9.954 -7.635 4.579 1.00 93.50 83 PRO A N 1
ATOM 616 C CA . PRO A 1 83 ? 8.707 -6.912 4.776 1.00 93.50 83 PRO A CA 1
ATOM 617 C C . PRO A 1 83 ? 8.705 -6.198 6.130 1.00 93.50 83 PRO A C 1
ATOM 619 O O . PRO A 1 83 ? 9.054 -6.783 7.154 1.00 93.50 83 PRO A O 1
ATOM 622 N N . LEU A 1 84 ? 8.238 -4.948 6.140 1.00 91.38 84 LEU A N 1
ATOM 623 C CA . LEU A 1 84 ? 8.009 -4.209 7.376 1.00 91.38 84 LEU A CA 1
ATOM 624 C C . LEU A 1 84 ? 6.745 -4.741 8.061 1.00 91.38 84 LEU A C 1
ATOM 626 O O . LEU A 1 84 ? 5.625 -4.500 7.607 1.00 91.38 84 LEU A O 1
ATOM 630 N N . ILE A 1 85 ? 6.924 -5.460 9.162 1.00 90.31 85 ILE A N 1
ATOM 631 C CA . ILE A 1 85 ? 5.835 -5.863 10.047 1.00 90.31 85 ILE A CA 1
ATOM 632 C C . ILE A 1 85 ? 5.408 -4.655 10.870 1.00 90.31 85 ILE A C 1
ATOM 634 O O . ILE A 1 85 ? 6.245 -3.886 11.333 1.00 90.31 85 ILE A O 1
ATOM 638 N N . TYR A 1 86 ? 4.105 -4.508 11.102 1.00 88.19 86 TYR A N 1
ATOM 639 C CA . TYR A 1 86 ? 3.569 -3.347 11.809 1.00 88.19 86 TYR A CA 1
ATOM 640 C C . TYR A 1 86 ? 4.211 -3.138 13.194 1.00 88.19 86 TYR A C 1
ATOM 642 O O . TYR A 1 86 ? 4.613 -2.034 13.512 1.00 88.19 86 TYR A O 1
ATOM 650 N N . ALA A 1 87 ? 4.482 -4.198 13.962 1.00 85.44 87 ALA A N 1
ATOM 651 C CA . ALA A 1 87 ? 5.188 -4.081 15.246 1.00 85.44 87 ALA A CA 1
ATOM 652 C C . ALA A 1 87 ? 6.606 -3.467 15.145 1.00 85.44 87 ALA A C 1
ATOM 654 O O . ALA A 1 87 ? 7.109 -2.896 16.108 1.00 85.44 87 ALA A O 1
ATOM 655 N N . GLN A 1 88 ? 7.263 -3.546 13.981 1.00 88.25 88 GLN A N 1
ATOM 656 C CA . GLN A 1 88 ? 8.581 -2.942 13.753 1.00 88.25 88 GLN A CA 1
ATOM 657 C C . GLN A 1 88 ? 8.510 -1.422 13.542 1.00 88.25 88 GLN A C 1
ATOM 659 O O . GLN A 1 88 ? 9.554 -0.772 13.526 1.00 88.25 88 GLN A O 1
ATOM 664 N N . THR A 1 89 ? 7.314 -0.830 13.407 1.00 89.19 89 THR A N 1
ATOM 665 C CA . THR A 1 89 ? 7.165 0.634 13.391 1.00 89.19 89 THR A CA 1
ATOM 666 C C . THR A 1 89 ? 7.392 1.256 14.767 1.00 89.19 89 THR A C 1
ATOM 668 O O . THR A 1 89 ? 7.469 2.479 14.863 1.00 89.19 89 THR A O 1
ATOM 671 N N . GLY A 1 90 ? 7.510 0.443 15.825 1.00 86.31 90 GLY A N 1
ATOM 672 C CA . GLY A 1 90 ? 7.658 0.918 17.196 1.00 86.31 90 GLY A CA 1
ATOM 673 C C . GLY A 1 90 ? 6.531 1.879 17.555 1.00 86.31 90 GLY A C 1
ATOM 674 O O . GLY A 1 90 ? 5.376 1.655 17.203 1.00 86.31 90 GLY A O 1
ATOM 675 N N . ASN A 1 91 ? 6.880 2.994 18.190 1.00 88.44 91 ASN A N 1
ATOM 676 C CA . ASN A 1 91 ? 5.898 3.931 18.725 1.00 88.44 91 ASN A CA 1
ATOM 677 C C . ASN A 1 91 ? 5.480 5.069 17.769 1.00 88.44 91 ASN A C 1
ATOM 679 O O . ASN A 1 91 ? 5.093 6.145 18.226 1.00 88.44 91 ASN A O 1
ATOM 683 N N . LEU A 1 92 ? 5.585 4.881 16.444 1.00 85.88 92 LEU A N 1
ATOM 684 C CA . LEU A 1 92 ? 5.257 5.931 15.458 1.00 85.88 92 LEU A CA 1
ATOM 685 C C . LEU A 1 92 ? 3.791 6.389 15.508 1.00 85.88 92 LEU A C 1
ATOM 687 O O . LEU A 1 92 ? 3.495 7.536 15.169 1.00 85.88 92 LEU A O 1
ATOM 691 N N . ASP A 1 93 ? 2.893 5.508 15.930 1.00 86.12 93 ASP A N 1
ATOM 692 C CA . ASP A 1 93 ? 1.451 5.726 16.045 1.00 86.12 93 ASP A CA 1
ATOM 693 C C . ASP A 1 93 ? 0.931 5.516 17.477 1.00 86.12 93 ASP A C 1
ATOM 695 O O . ASP A 1 93 ? -0.275 5.407 17.683 1.00 86.12 93 ASP A O 1
ATOM 699 N N . MET A 1 94 ? 1.827 5.462 18.467 1.00 84.25 94 MET A N 1
ATOM 700 C CA . MET A 1 94 ? 1.510 5.110 19.855 1.00 84.25 94 MET A CA 1
ATOM 701 C C . MET A 1 94 ? 1.039 3.655 20.067 1.00 84.25 94 MET A C 1
ATOM 703 O O . MET A 1 94 ? 0.503 3.341 21.129 1.00 84.25 94 MET A O 1
ATOM 707 N N . SER A 1 95 ? 1.206 2.754 19.086 1.00 87.06 95 SER A N 1
ATOM 708 C CA . SER A 1 95 ? 0.739 1.362 19.210 1.00 87.06 95 SER A CA 1
ATOM 709 C C . SER A 1 95 ? 1.691 0.427 19.951 1.00 87.06 95 SER A C 1
ATOM 711 O O . SER A 1 95 ? 1.315 -0.718 20.186 1.00 87.06 95 SER A O 1
ATOM 713 N N . GLU A 1 96 ? 2.886 0.875 20.356 1.00 88.19 96 GLU A N 1
ATOM 714 C CA . GLU A 1 96 ? 3.852 0.016 21.059 1.00 88.19 96 GLU A CA 1
ATOM 715 C C . GLU A 1 96 ? 3.243 -0.607 22.326 1.00 88.19 96 GLU A C 1
ATOM 717 O O . GLU A 1 96 ? 3.422 -1.797 22.578 1.00 88.19 96 GLU A O 1
ATOM 722 N N . ASP A 1 97 ? 2.412 0.159 23.040 1.00 86.00 97 ASP A N 1
ATOM 723 C CA . ASP A 1 97 ? 1.702 -0.275 24.250 1.00 86.00 97 ASP A CA 1
ATOM 724 C C . ASP A 1 97 ? 0.636 -1.365 23.991 1.00 86.00 97 ASP A C 1
ATOM 726 O O . ASP A 1 97 ? 0.106 -1.959 24.934 1.00 86.00 97 ASP A O 1
ATOM 730 N N . LEU A 1 98 ? 0.280 -1.623 22.725 1.00 87.12 98 LEU A N 1
ATOM 731 C CA . LEU A 1 98 ? -0.704 -2.636 22.326 1.00 87.12 98 LEU A CA 1
ATOM 732 C C . LEU A 1 98 ? -0.069 -4.002 22.033 1.00 87.12 98 LEU A C 1
ATOM 734 O O . LEU A 1 98 ? -0.797 -4.994 21.922 1.00 87.12 98 LEU A O 1
ATOM 738 N N . TYR A 1 99 ? 1.258 -4.072 21.892 1.00 83.00 99 TYR A N 1
ATOM 739 C CA . TYR A 1 99 ? 1.959 -5.316 21.583 1.00 83.00 99 TYR A CA 1
ATOM 740 C C . TYR A 1 99 ? 2.507 -5.997 22.837 1.00 83.00 99 TYR A C 1
ATOM 742 O O . TYR A 1 99 ? 2.895 -5.337 23.801 1.00 83.00 99 TYR A O 1
ATOM 750 N N . PRO A 1 100 ? 2.590 -7.338 22.840 1.00 82.19 100 PRO A N 1
ATOM 751 C CA . PRO A 1 100 ? 3.376 -8.038 23.843 1.00 82.19 100 PRO A CA 1
ATOM 752 C C . PRO A 1 100 ? 4.873 -7.753 23.641 1.00 82.19 100 PRO A C 1
ATOM 754 O O . PRO A 1 100 ? 5.333 -7.616 22.509 1.00 82.19 100 PRO A O 1
ATOM 757 N N . GLU A 1 101 ? 5.661 -7.763 24.723 1.00 77.00 101 GLU A N 1
ATOM 758 C CA . GLU A 1 101 ? 7.127 -7.593 24.640 1.00 77.00 101 GLU A CA 1
ATOM 759 C C . GLU A 1 101 ? 7.806 -8.669 23.772 1.00 77.00 101 GLU A C 1
ATOM 761 O O . GLU A 1 101 ? 8.891 -8.458 23.231 1.00 77.00 101 GLU A O 1
ATOM 766 N N . THR A 1 102 ? 7.168 -9.835 23.630 1.00 74.38 102 THR A N 1
ATOM 767 C CA . THR A 1 102 ? 7.596 -10.909 22.731 1.00 74.38 102 THR A CA 1
ATOM 768 C C . THR A 1 102 ? 6.390 -11.502 22.010 1.00 74.38 102 THR A C 1
ATOM 770 O O . THR A 1 102 ? 5.371 -11.812 22.628 1.00 74.38 102 THR A O 1
ATOM 773 N N . PHE A 1 103 ? 6.508 -11.679 20.695 1.00 70.19 103 PHE A N 1
ATOM 774 C CA . PHE A 1 103 ? 5.571 -12.493 19.925 1.00 70.19 103 PHE A CA 1
ATOM 775 C C . PHE A 1 103 ? 6.034 -13.950 20.033 1.00 70.19 103 PHE A C 1
ATOM 777 O O . PHE A 1 103 ? 7.135 -14.276 19.589 1.00 70.19 103 PHE A O 1
ATOM 784 N N . SER A 1 104 ? 5.235 -14.784 20.707 1.00 63.88 104 SER A N 1
ATOM 785 C CA . SER A 1 104 ? 5.477 -16.225 20.884 1.00 63.88 104 SER A CA 1
ATOM 786 C C . SER A 1 104 ? 5.386 -17.004 19.580 1.00 63.88 104 SER A C 1
ATOM 788 O O . SER A 1 104 ? 4.434 -16.697 18.824 1.00 63.88 104 SER A O 1
#

pLDDT: mean 90.04, std 8.99, range [48.59, 98.5]